Protein AF-A0A2K4HQ45-F1 (afdb_monomer_lite)

Sequence (87 aa):
GTFVVLGLMIFAEYAKLDEVESYFHQNERVQDNKRFWKRNQWIDRQYRMLLISEFFSDSKRHVEAGIVTEAELASVPLALRRWMVWP

Structure (mmCIF, N/CA/C/O backbone):
data_AF-A0A2K4HQ45-F1
#
_entry.id   AF-A0A2K4HQ45-F1
#
loop_
_atom_site.group_PDB
_atom_site.id
_atom_site.type_symbol
_atom_site.label_atom_id
_atom_site.label_alt_id
_atom_site.label_comp_id
_atom_site.label_asym_id
_atom_site.label_entity_id
_atom_site.label_seq_id
_atom_site.pdbx_PDB_ins_code
_atom_site.Cartn_x
_atom_site.Cartn_y
_atom_site.Cartn_z
_atom_site.occupancy
_atom_site.B_iso_or_equiv
_atom_site.auth_seq_id
_atom_site.auth_comp_id
_atom_site.auth_asym_id
_atom_site.auth_atom_id
_atom_site.pdbx_PDB_model_num
ATOM 1 N N . GLY A 1 1 ? 23.417 -4.137 -20.283 1.00 60.25 1 GLY A N 1
ATOM 2 C CA . GLY A 1 1 ? 22.915 -5.218 -19.413 1.00 60.25 1 GLY A CA 1
ATOM 3 C C . GLY A 1 1 ? 22.394 -4.676 -18.097 1.00 60.25 1 GLY A C 1
ATOM 4 O O . GLY A 1 1 ? 21.189 -4.583 -17.925 1.00 60.25 1 GLY A O 1
ATOM 5 N N . THR A 1 2 ? 23.284 -4.254 -17.199 1.00 72.38 2 THR A N 1
ATOM 6 C CA . THR A 1 2 ? 22.974 -3.893 -15.801 1.00 72.38 2 THR A CA 1
ATOM 7 C C . THR A 1 2 ? 21.915 -2.800 -15.637 1.00 72.38 2 THR A C 1
ATOM 9 O O . THR A 1 2 ? 21.005 -2.968 -14.838 1.00 72.38 2 THR A O 1
ATOM 12 N N . PHE A 1 3 ? 21.954 -1.731 -16.442 1.00 66.38 3 PHE A N 1
ATOM 13 C CA . PHE A 1 3 ? 20.946 -0.657 -16.396 1.00 66.38 3 PHE A CA 1
ATOM 14 C C . PHE A 1 3 ? 19.535 -1.112 -16.799 1.00 66.38 3 PHE A C 1
ATOM 16 O O . PHE A 1 3 ? 18.556 -0.596 -16.273 1.00 66.38 3 PHE A O 1
ATOM 23 N N . VAL A 1 4 ? 19.426 -2.104 -17.690 1.00 76.00 4 VAL A N 1
ATOM 24 C CA . VAL A 1 4 ? 18.131 -2.677 -18.093 1.00 76.00 4 VAL A CA 1
ATOM 25 C C . VAL A 1 4 ? 17.553 -3.507 -16.948 1.00 76.00 4 VAL A C 1
ATOM 27 O O . VAL A 1 4 ? 16.382 -3.365 -16.621 1.00 76.00 4 VAL A O 1
ATOM 30 N N . VAL A 1 5 ? 18.387 -4.314 -16.284 1.00 77.06 5 VAL A N 1
ATOM 31 C CA . VAL A 1 5 ? 17.978 -5.108 -15.112 1.00 77.06 5 VAL A CA 1
ATOM 32 C C . VAL A 1 5 ? 17.563 -4.202 -13.949 1.00 77.06 5 VAL A C 1
ATOM 34 O O . VAL A 1 5 ? 16.527 -4.435 -13.334 1.00 77.06 5 VAL A O 1
ATOM 37 N N . LEU A 1 6 ? 18.323 -3.134 -13.685 1.00 73.50 6 LEU A N 1
ATOM 38 C CA . LEU A 1 6 ? 17.992 -2.145 -12.655 1.00 73.50 6 LEU A CA 1
ATOM 39 C C . LEU A 1 6 ? 16.674 -1.423 -12.960 1.00 73.50 6 LEU A C 1
ATOM 41 O O . LEU A 1 6 ? 15.835 -1.280 -12.075 1.00 73.50 6 LEU A O 1
ATOM 45 N N . GLY A 1 7 ? 16.463 -1.023 -14.217 1.00 73.69 7 GLY A N 1
ATOM 46 C CA . GLY A 1 7 ? 15.205 -0.423 -14.658 1.00 73.69 7 GLY A CA 1
ATOM 47 C C . GLY A 1 7 ? 14.009 -1.362 -14.476 1.00 73.69 7 GLY A C 1
ATOM 48 O O . GLY A 1 7 ? 12.968 -0.928 -13.992 1.00 73.69 7 GLY A O 1
ATOM 49 N N . LEU A 1 8 ? 14.167 -2.653 -14.788 1.00 76.62 8 LEU A N 1
ATOM 50 C CA . LEU A 1 8 ? 13.123 -3.666 -14.600 1.00 76.62 8 LEU A CA 1
ATOM 51 C C . LEU A 1 8 ? 12.811 -3.930 -13.122 1.00 76.62 8 LEU A C 1
ATOM 53 O O . LEU A 1 8 ? 11.644 -4.086 -12.779 1.00 76.62 8 LEU A O 1
ATOM 57 N N . MET A 1 9 ? 13.819 -3.945 -12.246 1.00 75.06 9 MET A N 1
ATOM 58 C CA . MET A 1 9 ? 13.620 -4.084 -10.795 1.00 75.06 9 MET A CA 1
ATOM 59 C C . MET A 1 9 ? 12.825 -2.900 -10.236 1.00 75.06 9 MET A C 1
ATOM 61 O O . MET A 1 9 ? 11.808 -3.096 -9.577 1.00 75.06 9 MET A O 1
ATOM 65 N N . ILE A 1 10 ? 13.221 -1.673 -10.593 1.00 73.44 10 ILE A N 1
ATOM 66 C CA . ILE A 1 10 ? 12.509 -0.450 -10.198 1.00 73.44 10 ILE A CA 1
ATOM 67 C C . ILE A 1 10 ? 11.072 -0.457 -10.735 1.00 73.44 10 ILE A C 1
ATOM 69 O O . ILE A 1 10 ? 10.145 -0.071 -10.025 1.00 73.44 10 ILE A O 1
ATOM 73 N N . PHE A 1 11 ? 10.870 -0.909 -11.975 1.00 75.00 11 PHE A N 1
ATOM 74 C CA . PHE A 1 11 ? 9.542 -1.018 -12.574 1.00 75.00 11 PHE A CA 1
ATOM 75 C C . PHE A 1 11 ? 8.675 -2.078 -11.881 1.00 75.00 11 PHE A C 1
ATOM 77 O O . PHE A 1 11 ? 7.499 -1.841 -11.627 1.00 75.00 11 PHE A O 1
ATOM 84 N N . ALA A 1 12 ? 9.248 -3.229 -11.527 1.00 79.56 12 ALA A N 1
ATOM 85 C CA . ALA A 1 12 ? 8.540 -4.274 -10.797 1.00 79.56 12 ALA A CA 1
ATOM 86 C C . ALA A 1 12 ? 8.138 -3.810 -9.389 1.00 79.56 12 ALA A C 1
ATOM 88 O O . ALA A 1 12 ? 7.028 -4.087 -8.945 1.00 79.56 12 ALA A O 1
ATOM 89 N N . GLU A 1 13 ? 9.005 -3.071 -8.696 1.00 80.25 13 GLU A N 1
ATOM 90 C CA . GLU A 1 13 ? 8.668 -2.439 -7.417 1.00 80.25 13 GLU A CA 1
ATOM 91 C C . GLU A 1 13 ? 7.572 -1.379 -7.576 1.00 80.25 13 GLU A C 1
ATOM 93 O O . GLU A 1 13 ? 6.698 -1.278 -6.719 1.00 80.25 13 GLU A O 1
ATOM 98 N N . TYR A 1 14 ? 7.582 -0.617 -8.676 1.00 74.75 14 TYR A N 1
ATOM 99 C CA . TYR A 1 14 ? 6.529 0.351 -8.990 1.00 74.75 14 TYR A CA 1
ATOM 100 C C . TYR A 1 14 ? 5.176 -0.331 -9.205 1.00 74.75 14 TYR A C 1
ATOM 102 O O . TYR A 1 14 ? 4.190 0.069 -8.597 1.00 74.75 14 TYR A O 1
ATOM 110 N N . ALA A 1 15 ? 5.141 -1.398 -10.005 1.00 81.19 15 ALA A N 1
ATOM 111 C CA . ALA A 1 15 ? 3.922 -2.161 -10.252 1.00 81.19 15 ALA A CA 1
ATOM 112 C C . ALA A 1 15 ? 3.373 -2.799 -8.966 1.00 81.19 15 ALA A C 1
ATOM 114 O O . ALA A 1 15 ? 2.175 -2.735 -8.719 1.00 81.19 15 ALA A O 1
ATOM 115 N N . LYS A 1 16 ? 4.246 -3.350 -8.110 1.00 84.06 16 LYS A N 1
ATOM 116 C CA . LYS A 1 16 ? 3.844 -3.888 -6.800 1.00 84.06 16 LYS A CA 1
ATOM 117 C C . LYS A 1 16 ? 3.270 -2.814 -5.883 1.00 84.06 16 LYS A C 1
ATOM 119 O O . LYS A 1 16 ? 2.301 -3.072 -5.179 1.00 84.06 16 LYS A O 1
ATOM 124 N N . LEU A 1 17 ? 3.871 -1.625 -5.870 1.00 83.31 17 LEU A N 1
ATOM 125 C CA . LEU A 1 17 ? 3.386 -0.509 -5.064 1.00 83.31 17 LEU A CA 1
ATOM 126 C C . LEU A 1 17 ? 1.994 -0.058 -5.526 1.00 83.31 17 LEU A C 1
ATOM 128 O O . LEU A 1 17 ? 1.116 0.122 -4.690 1.00 83.31 17 LEU A O 1
ATOM 132 N N . ASP A 1 18 ? 1.797 0.078 -6.839 1.00 82.31 18 ASP A N 1
ATOM 133 C CA . ASP A 1 18 ? 0.516 0.462 -7.445 1.00 82.31 18 ASP A CA 1
ATOM 134 C C . ASP A 1 18 ? -0.564 -0.605 -7.199 1.00 82.31 18 ASP A C 1
ATOM 136 O O . ASP A 1 18 ? -1.705 -0.290 -6.863 1.00 82.31 18 ASP A O 1
ATOM 140 N N . GLU A 1 19 ? -0.183 -1.886 -7.251 1.00 85.50 19 GLU A N 1
ATOM 141 C CA . GLU A 1 19 ? -1.066 -2.996 -6.900 1.00 85.50 19 GLU A CA 1
ATOM 142 C C . GLU A 1 19 ? -1.508 -2.910 -5.434 1.00 85.50 19 GLU A C 1
ATOM 144 O O . GLU A 1 19 ? -2.702 -2.992 -5.156 1.00 85.50 19 GLU A O 1
ATOM 149 N N . VAL A 1 20 ? -0.586 -2.674 -4.492 1.00 83.81 20 VAL A N 1
ATOM 150 C CA . VAL A 1 20 ? -0.947 -2.489 -3.077 1.00 83.81 20 VAL A CA 1
ATOM 151 C C . VAL A 1 20 ? -1.837 -1.260 -2.885 1.00 83.81 20 VAL A C 1
ATOM 153 O O . VAL A 1 20 ? -2.847 -1.348 -2.191 1.00 83.81 20 VAL A O 1
ATOM 156 N N . GLU A 1 21 ? -1.498 -0.135 -3.518 1.00 82.00 21 GLU A N 1
ATOM 157 C CA . GLU A 1 21 ? -2.279 1.107 -3.460 1.00 82.00 21 GLU A CA 1
ATOM 158 C C . GLU A 1 21 ? -3.719 0.884 -3.959 1.00 82.00 21 GLU A C 1
ATOM 160 O O . GLU A 1 21 ? -4.662 1.444 -3.396 1.00 82.00 21 GLU A O 1
ATOM 16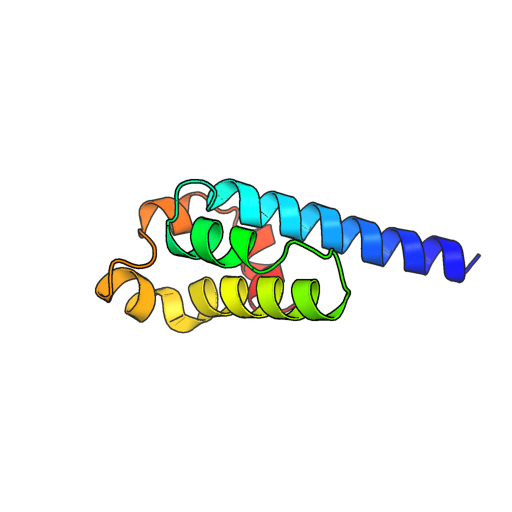5 N N . SER A 1 22 ? -3.914 0.008 -4.951 1.00 82.56 22 SER A N 1
ATOM 166 C CA . SER A 1 22 ? -5.239 -0.317 -5.489 1.00 82.56 22 SER A CA 1
ATOM 167 C C . SER A 1 22 ? -6.185 -0.952 -4.458 1.00 82.56 22 SER A C 1
ATOM 169 O O . SER A 1 22 ? -7.376 -0.632 -4.458 1.00 82.56 22 SER A O 1
ATOM 171 N N . TYR A 1 23 ? -5.671 -1.759 -3.519 1.00 82.50 23 TYR A N 1
ATOM 172 C CA . TYR A 1 23 ? -6.480 -2.338 -2.434 1.00 82.50 23 TYR A CA 1
ATOM 173 C C . TYR A 1 23 ? -6.949 -1.282 -1.427 1.00 82.50 23 TYR A C 1
ATOM 175 O O . TYR A 1 23 ? -7.971 -1.466 -0.772 1.00 82.50 23 TYR A O 1
ATOM 183 N N . PHE A 1 24 ? -6.245 -0.152 -1.342 1.00 79.38 24 PHE A N 1
ATOM 184 C CA . PHE A 1 24 ? -6.599 0.978 -0.483 1.00 79.38 24 PHE A CA 1
ATOM 185 C C . PHE A 1 24 ? -7.264 2.126 -1.255 1.00 79.38 24 PHE A C 1
ATOM 187 O O . PHE A 1 24 ? -7.357 3.240 -0.746 1.00 79.38 24 PHE A O 1
ATOM 194 N N . HIS A 1 25 ? -7.761 1.892 -2.475 1.00 72.88 25 HIS A N 1
ATOM 195 C CA . HIS A 1 25 ? -8.381 2.947 -3.284 1.00 72.88 25 HIS A CA 1
ATOM 196 C C . HIS A 1 25 ? -9.610 3.586 -2.610 1.00 72.88 25 HIS A C 1
ATOM 198 O O . HIS A 1 25 ? -9.928 4.742 -2.886 1.00 72.88 25 HIS A O 1
ATOM 204 N N . GLN A 1 26 ? -10.316 2.853 -1.747 1.00 71.50 26 GLN A N 1
ATOM 205 C CA . GLN A 1 26 ? -11.475 3.359 -0.999 1.00 71.50 26 GLN A CA 1
ATOM 206 C C . GLN A 1 26 ? -11.087 4.118 0.278 1.00 71.50 26 GLN A C 1
ATOM 208 O O . GLN A 1 26 ? -11.937 4.766 0.882 1.00 71.50 26 GLN A O 1
ATOM 213 N N . ASN A 1 27 ? -9.812 4.082 0.664 1.00 76.56 27 ASN A N 1
ATOM 214 C CA . ASN A 1 27 ? -9.338 4.678 1.896 1.00 76.56 27 ASN A CA 1
ATOM 215 C C . ASN A 1 27 ? -9.109 6.189 1.728 1.00 76.56 27 ASN A C 1
ATOM 217 O O . ASN A 1 27 ? -8.313 6.621 0.885 1.00 76.56 27 ASN A O 1
ATOM 221 N N . GLU A 1 28 ? -9.771 6.997 2.561 1.00 74.88 28 GLU A N 1
ATOM 222 C CA . GLU A 1 28 ? -9.700 8.463 2.500 1.00 74.88 28 GLU A CA 1
ATOM 223 C C . GLU A 1 28 ? -8.269 8.989 2.650 1.00 74.88 28 GLU A C 1
ATOM 225 O O . GLU A 1 28 ? -7.888 9.925 1.953 1.00 74.88 28 GLU A O 1
ATOM 230 N N . ARG A 1 29 ? -7.416 8.356 3.469 1.00 72.81 29 ARG A N 1
ATOM 231 C CA . ARG A 1 29 ? -6.024 8.8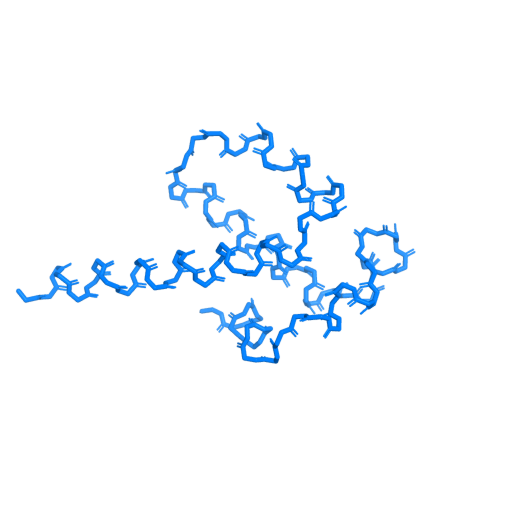05 3.639 1.00 72.81 29 ARG A CA 1
ATOM 232 C C . ARG A 1 29 ? -5.146 8.537 2.431 1.00 72.81 29 ARG A C 1
ATOM 234 O O . ARG A 1 29 ? -4.235 9.321 2.159 1.00 72.81 29 ARG A O 1
ATOM 241 N N . VAL A 1 30 ? -5.387 7.445 1.714 1.00 73.38 30 VAL A N 1
ATOM 242 C CA . VAL A 1 30 ? -4.651 7.148 0.479 1.00 73.38 30 VAL A CA 1
ATOM 243 C C . VAL A 1 30 ? -5.121 8.082 -0.635 1.00 73.38 30 VAL A C 1
ATOM 245 O O . VAL A 1 30 ? -4.292 8.654 -1.339 1.00 73.38 30 VAL A O 1
ATOM 248 N N . GLN A 1 31 ? -6.430 8.336 -0.727 1.00 74.50 31 GLN A N 1
ATOM 249 C CA . GLN A 1 31 ? -7.023 9.317 -1.645 1.00 74.50 31 GLN A CA 1
ATOM 250 C C . GLN A 1 31 ? -6.525 10.753 -1.388 1.00 74.50 31 GLN A C 1
ATOM 252 O O . GLN A 1 31 ? -6.115 11.442 -2.328 1.00 74.50 31 GLN A O 1
ATOM 257 N N . ASP A 1 32 ? -6.493 11.194 -0.129 1.00 73.81 32 ASP A N 1
ATOM 258 C CA . ASP A 1 32 ? -6.018 12.528 0.251 1.00 73.81 32 ASP A CA 1
ATOM 259 C C . ASP A 1 32 ? -4.532 12.706 -0.061 1.00 73.81 32 ASP A C 1
ATOM 261 O O . ASP A 1 32 ? -4.128 13.712 -0.654 1.00 73.81 32 ASP A O 1
ATOM 265 N N . ASN A 1 33 ? -3.707 11.703 0.247 1.00 70.38 33 ASN A N 1
ATOM 266 C CA . ASN A 1 33 ? -2.288 11.733 -0.096 1.00 70.38 33 ASN A CA 1
ATOM 267 C C . ASN A 1 33 ? -2.052 11.692 -1.615 1.00 70.38 33 ASN A C 1
ATOM 269 O O . ASN A 1 33 ? -1.165 12.381 -2.127 1.00 70.38 33 ASN A O 1
ATOM 273 N N . LYS A 1 34 ? -2.895 10.984 -2.377 1.00 68.00 34 LYS A N 1
ATOM 274 C CA . LYS A 1 34 ? -2.833 10.947 -3.847 1.00 68.00 34 LYS A CA 1
ATOM 275 C C . LYS A 1 34 ? -3.007 12.331 -4.477 1.00 68.00 34 LYS A C 1
ATOM 277 O O . LYS A 1 34 ? -2.397 12.613 -5.511 1.00 68.00 34 LYS A O 1
ATOM 282 N N . ARG A 1 35 ? -3.777 13.230 -3.848 1.00 66.81 35 ARG A N 1
ATOM 283 C CA . ARG A 1 35 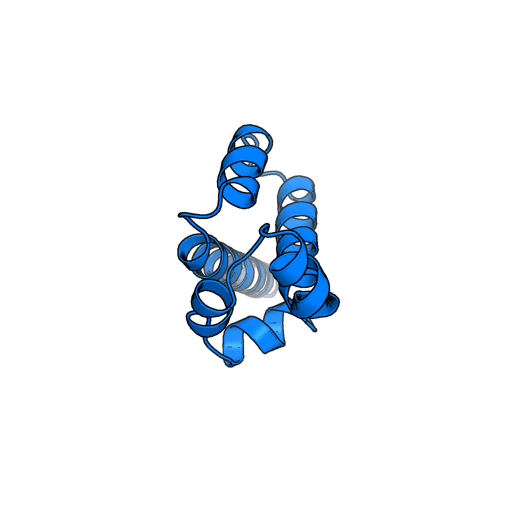? -3.919 14.631 -4.288 1.00 66.81 35 ARG A CA 1
ATOM 284 C C . ARG A 1 35 ? -2.618 15.424 -4.138 1.00 66.81 35 ARG A C 1
ATOM 286 O O . ARG A 1 35 ? -2.344 16.285 -4.978 1.00 66.81 35 ARG A O 1
ATOM 293 N N . PHE A 1 36 ? -1.828 15.125 -3.108 1.00 63.56 36 PHE A N 1
ATOM 294 C CA . PHE A 1 36 ? -0.531 15.755 -2.861 1.00 63.56 36 PHE A CA 1
ATOM 295 C C . PHE A 1 36 ? 0.573 15.214 -3.781 1.00 63.56 36 PHE A C 1
ATOM 297 O O . PHE A 1 36 ? 1.413 15.982 -4.243 1.00 63.56 36 PHE A O 1
ATOM 304 N N . TRP A 1 37 ? 0.530 13.931 -4.144 1.00 65.75 37 TRP A N 1
ATOM 305 C CA . TRP A 1 37 ? 1.597 13.240 -4.887 1.00 65.75 37 TRP A CA 1
ATOM 306 C C . TRP A 1 37 ? 1.507 13.346 -6.418 1.00 65.75 37 TRP A C 1
ATOM 308 O O . TRP A 1 37 ? 1.816 12.403 -7.152 1.00 65.75 37 TRP A O 1
ATOM 318 N N . LYS A 1 38 ? 1.048 14.495 -6.930 1.00 60.53 38 LYS A N 1
ATOM 319 C CA . LYS A 1 38 ? 0.776 14.720 -8.365 1.00 60.53 38 LYS A CA 1
ATOM 320 C C . LYS A 1 38 ? 2.020 14.741 -9.260 1.00 60.53 38 LYS A C 1
ATOM 322 O O . LYS A 1 38 ? 1.884 14.733 -10.483 1.00 60.53 38 LYS A O 1
ATOM 327 N N . ARG A 1 39 ? 3.225 14.789 -8.694 1.00 57.75 39 ARG A N 1
ATOM 328 C CA . ARG A 1 39 ? 4.478 14.749 -9.450 1.00 57.75 39 ARG A CA 1
ATOM 329 C C . ARG A 1 39 ? 5.184 13.466 -9.079 1.00 57.75 39 ARG A C 1
ATOM 331 O O . ARG A 1 39 ? 5.889 13.482 -8.096 1.00 57.75 39 ARG A O 1
ATOM 338 N N . ASN A 1 40 ? 5.005 12.417 -9.885 1.00 61.91 40 ASN A N 1
ATOM 339 C CA . ASN A 1 40 ? 5.623 11.080 -9.832 1.00 61.91 40 ASN A CA 1
ATOM 340 C C . ASN A 1 40 ? 7.168 11.093 -9.647 1.00 61.91 40 ASN A C 1
ATOM 342 O O . ASN A 1 40 ? 7.922 10.639 -10.505 1.00 61.91 40 ASN A O 1
ATOM 346 N N . GLN A 1 41 ? 7.647 11.694 -8.562 1.00 71.44 41 GLN A N 1
ATOM 347 C CA . GLN A 1 41 ? 9.031 11.887 -8.180 1.00 71.44 41 GLN A CA 1
ATOM 348 C C . GLN A 1 41 ? 9.442 10.722 -7.295 1.00 71.44 41 GLN A C 1
ATOM 350 O O . GLN A 1 41 ? 8.641 10.119 -6.583 1.00 71.44 41 GLN A O 1
ATOM 355 N N . TRP A 1 42 ? 10.735 10.422 -7.319 1.00 70.44 42 TRP A N 1
ATOM 356 C CA . TRP A 1 42 ? 11.304 9.355 -6.506 1.00 70.44 42 TRP A CA 1
ATOM 357 C C . TRP A 1 42 ? 11.053 9.558 -4.999 1.00 70.44 42 TRP A C 1
ATOM 359 O O . TRP A 1 42 ? 10.877 8.584 -4.276 1.00 70.44 42 TRP A O 1
ATOM 369 N N . ILE A 1 43 ? 10.959 10.811 -4.539 1.00 73.56 43 ILE A N 1
ATOM 370 C CA . ILE A 1 43 ? 10.634 11.152 -3.146 1.00 73.56 43 ILE A CA 1
ATOM 371 C C . ILE A 1 43 ? 9.185 10.784 -2.817 1.00 73.56 43 ILE A C 1
ATOM 373 O O . ILE A 1 43 ? 8.953 10.081 -1.837 1.00 73.56 43 ILE A O 1
ATOM 377 N N . ASP A 1 44 ? 8.225 11.173 -3.661 1.00 76.19 44 ASP A N 1
ATOM 378 C CA . ASP A 1 44 ? 6.812 10.813 -3.488 1.00 76.19 44 ASP A CA 1
ATOM 379 C C . ASP A 1 44 ? 6.656 9.297 -3.355 1.00 76.19 44 ASP A C 1
ATOM 381 O O . ASP A 1 44 ? 5.959 8.832 -2.459 1.00 76.19 44 ASP A O 1
ATOM 385 N N . ARG A 1 45 ? 7.384 8.522 -4.174 1.00 76.25 45 ARG A N 1
ATOM 386 C CA . ARG A 1 45 ? 7.424 7.054 -4.092 1.00 76.25 45 ARG A CA 1
ATOM 387 C C . ARG A 1 45 ? 7.845 6.555 -2.708 1.00 76.25 45 ARG A C 1
ATOM 389 O O . ARG A 1 45 ? 7.178 5.676 -2.167 1.00 76.25 45 ARG A O 1
ATOM 396 N N . GLN A 1 46 ? 8.938 7.083 -2.154 1.00 75.50 46 GLN A N 1
ATOM 397 C CA . GLN A 1 46 ? 9.417 6.678 -0.827 1.00 75.50 46 GLN A CA 1
ATOM 398 C C . GLN A 1 46 ? 8.378 6.991 0.253 1.00 75.50 46 GLN A C 1
ATOM 400 O O . GLN A 1 46 ? 8.115 6.150 1.107 1.00 75.50 46 GLN A O 1
ATOM 405 N N . TYR A 1 47 ? 7.718 8.149 0.166 1.00 78.38 47 TYR A N 1
ATOM 406 C CA . TYR A 1 47 ? 6.642 8.508 1.090 1.00 78.38 47 TYR A CA 1
ATOM 407 C C . TYR A 1 47 ? 5.418 7.597 0.966 1.00 78.38 47 TYR A C 1
ATOM 409 O O . TYR A 1 47 ? 4.884 7.188 1.994 1.00 78.38 47 TYR A O 1
ATOM 417 N N . ARG A 1 48 ? 4.991 7.226 -0.253 1.00 81.12 48 ARG A N 1
ATOM 418 C CA . ARG A 1 48 ? 3.873 6.276 -0.440 1.00 81.12 48 ARG A CA 1
ATOM 419 C C . ARG A 1 48 ? 4.175 4.934 0.202 1.00 81.12 48 ARG A C 1
ATOM 421 O O . ARG A 1 48 ? 3.344 4.365 0.901 1.00 81.12 48 ARG A O 1
ATOM 428 N N . MET A 1 49 ? 5.382 4.446 -0.050 1.00 81.12 49 MET A N 1
ATOM 429 C CA . MET A 1 49 ? 5.847 3.162 0.439 1.00 81.12 49 MET A CA 1
ATOM 430 C C . MET A 1 49 ? 5.950 3.145 1.962 1.00 81.12 49 MET A C 1
ATOM 432 O O . MET A 1 49 ? 5.462 2.214 2.592 1.00 81.12 49 MET A O 1
ATOM 436 N N . LEU A 1 50 ? 6.501 4.208 2.552 1.00 82.44 50 LEU A N 1
ATOM 437 C CA . LEU A 1 50 ? 6.593 4.370 3.999 1.00 82.44 50 LEU A CA 1
ATOM 438 C C . LEU A 1 50 ? 5.209 4.457 4.655 1.00 82.44 50 LEU A C 1
ATOM 440 O O . LEU A 1 50 ? 4.965 3.755 5.629 1.00 82.44 50 LEU A O 1
ATOM 444 N N . LEU A 1 51 ? 4.289 5.241 4.088 1.00 83.06 51 LEU A N 1
ATOM 445 C CA . LEU A 1 51 ? 2.927 5.388 4.608 1.00 83.06 51 LEU A CA 1
ATOM 446 C C . LEU A 1 51 ? 2.157 4.061 4.589 1.00 83.06 51 LEU A C 1
ATOM 448 O O . LEU A 1 51 ? 1.524 3.688 5.572 1.00 83.06 51 LEU A O 1
ATOM 452 N N . ILE A 1 52 ? 2.234 3.316 3.484 1.00 82.81 52 ILE A N 1
ATOM 453 C CA . ILE A 1 52 ? 1.575 2.010 3.402 1.00 82.81 52 ILE A CA 1
ATOM 454 C C . ILE A 1 52 ? 2.276 0.978 4.306 1.00 82.81 52 ILE A C 1
ATOM 456 O O . ILE A 1 52 ? 1.608 0.159 4.932 1.00 82.81 52 ILE A O 1
ATOM 460 N N . SER A 1 53 ? 3.606 1.022 4.426 1.00 82.06 53 SER A N 1
ATOM 461 C CA . SER A 1 53 ? 4.358 0.175 5.365 1.00 82.06 53 SER A CA 1
ATOM 462 C C . SER A 1 53 ? 3.951 0.432 6.822 1.00 82.06 53 SER A C 1
ATOM 464 O O . SER A 1 53 ? 3.810 -0.515 7.602 1.00 82.06 53 SER A O 1
ATOM 466 N N . GLU A 1 54 ? 3.678 1.690 7.180 1.00 83.56 54 GLU A N 1
ATOM 467 C CA . GLU A 1 54 ? 3.182 2.093 8.500 1.00 83.56 54 GLU A CA 1
ATOM 468 C C . GLU A 1 54 ? 1.823 1.448 8.805 1.00 83.56 54 GLU A C 1
ATOM 470 O O . GLU A 1 54 ? 1.640 0.887 9.886 1.00 83.56 54 GLU A O 1
ATOM 475 N N . PHE A 1 55 ? 0.918 1.377 7.819 1.00 80.69 55 PHE A N 1
ATOM 476 C CA . PHE A 1 55 ? -0.360 0.671 7.969 1.00 80.69 55 PHE A CA 1
ATOM 477 C C . PHE A 1 55 ? -0.204 -0.813 8.297 1.00 80.69 55 PHE A C 1
ATOM 479 O O . PHE A 1 55 ? -1.038 -1.365 9.011 1.00 80.69 55 PHE A O 1
ATOM 486 N N . PHE A 1 56 ? 0.841 -1.477 7.800 1.00 79.62 56 PHE A N 1
ATOM 487 C CA . PHE A 1 56 ? 1.095 -2.881 8.132 1.00 79.62 56 PHE A CA 1
ATOM 488 C C . PHE A 1 56 ? 1.849 -3.047 9.450 1.00 79.62 56 PHE A C 1
ATOM 490 O O . PHE A 1 56 ? 1.545 -3.968 10.210 1.00 79.62 56 PHE A O 1
ATOM 497 N N . SER A 1 57 ? 2.797 -2.155 9.734 1.00 80.88 57 SER A N 1
ATOM 498 C CA . SER A 1 57 ? 3.637 -2.206 10.933 1.00 80.88 57 SER A CA 1
ATOM 499 C C . SER A 1 57 ? 2.853 -1.856 12.197 1.00 80.88 57 SER A C 1
ATOM 501 O O . SER A 1 57 ? 2.934 -2.579 13.186 1.00 80.88 57 SER A O 1
ATOM 503 N N . ASP A 1 58 ? 2.035 -0.804 12.139 1.00 81.44 58 ASP A N 1
ATOM 504 C CA . ASP A 1 58 ? 1.223 -0.295 13.251 1.00 81.44 58 ASP A CA 1
ATOM 505 C C . ASP A 1 58 ? -0.285 -0.489 12.983 1.00 81.44 58 ASP A C 1
ATOM 507 O O . ASP A 1 58 ? -1.140 0.292 13.411 1.00 81.44 58 ASP A O 1
ATOM 511 N N . SER A 1 59 ? -0.630 -1.579 12.282 1.00 77.62 59 SER A N 1
ATOM 512 C CA . SER A 1 59 ? -2.001 -1.918 11.856 1.00 77.62 59 SER A CA 1
ATOM 513 C C . SER A 1 59 ? -3.049 -1.766 12.954 1.00 77.62 59 SER A C 1
ATOM 515 O O . SER A 1 59 ? -4.099 -1.173 12.724 1.00 77.62 59 SER A O 1
ATOM 517 N N . LYS A 1 60 ? -2.745 -2.217 14.174 1.00 78.56 60 LYS A N 1
ATOM 518 C CA . LYS A 1 60 ? -3.656 -2.126 15.319 1.00 78.56 60 LYS A CA 1
ATOM 519 C C . LYS A 1 60 ? -4.052 -0.681 15.647 1.00 78.56 60 LYS A C 1
ATOM 521 O O . LYS A 1 60 ? -5.227 -0.408 15.863 1.00 78.56 60 LYS A O 1
ATOM 526 N N . ARG A 1 61 ? -3.096 0.253 15.631 1.00 81.25 61 ARG A N 1
ATOM 527 C CA . ARG A 1 61 ? -3.356 1.677 15.898 1.00 81.25 61 ARG A CA 1
ATOM 528 C C . ARG A 1 61 ? -4.150 2.327 14.773 1.00 81.25 61 ARG A C 1
ATOM 530 O O . ARG A 1 61 ? -5.026 3.143 15.040 1.00 81.25 61 ARG A O 1
ATOM 537 N N . HIS A 1 62 ? -3.860 1.968 13.524 1.00 78.62 62 HIS A N 1
ATOM 538 C CA . HIS A 1 62 ? -4.578 2.510 12.370 1.00 78.62 62 HIS A CA 1
ATOM 539 C C . HIS A 1 62 ? -6.017 1.995 12.272 1.00 78.62 62 HIS A C 1
ATOM 541 O O . HIS A 1 62 ? -6.896 2.755 11.871 1.00 78.62 62 HIS A O 1
ATOM 547 N N . VAL A 1 63 ? -6.264 0.754 12.696 1.00 80.75 63 VAL A N 1
ATOM 548 C CA . VAL A 1 63 ? -7.611 0.188 12.836 1.00 80.75 63 VAL A CA 1
ATOM 549 C C . VAL A 1 63 ? -8.379 0.869 13.964 1.00 80.75 63 VAL A C 1
ATOM 551 O O . VAL A 1 63 ? -9.501 1.321 13.749 1.00 80.75 63 VAL A O 1
ATOM 554 N N . GLU A 1 64 ? -7.770 1.021 15.143 1.00 77.94 64 GLU A N 1
ATOM 555 C CA . GLU A 1 64 ? -8.389 1.714 16.284 1.00 77.94 64 GLU A CA 1
ATOM 556 C C . GLU A 1 64 ? -8.698 3.190 15.979 1.00 77.94 64 GLU A C 1
ATOM 558 O O . GLU A 1 64 ? -9.715 3.719 16.422 1.00 77.94 64 GLU A O 1
ATOM 563 N N . ALA A 1 65 ? -7.857 3.850 15.179 1.00 78.81 65 ALA A N 1
ATOM 564 C CA . ALA A 1 65 ? -8.067 5.224 14.731 1.00 78.81 65 ALA A CA 1
ATOM 565 C C . ALA A 1 65 ? -9.088 5.360 13.582 1.00 78.81 65 ALA A C 1
ATOM 567 O O . ALA A 1 65 ? -9.336 6.479 13.132 1.00 78.81 65 ALA A O 1
ATOM 568 N N . GLY A 1 66 ? -9.647 4.253 13.075 1.00 76.50 66 GLY A N 1
ATOM 569 C CA . GLY A 1 66 ? -10.565 4.251 11.931 1.00 76.50 66 GLY A CA 1
ATOM 570 C C . GLY A 1 66 ? -9.913 4.680 10.613 1.00 76.50 66 GLY A C 1
ATOM 571 O O . GLY A 1 66 ? -10.610 5.049 9.675 1.00 76.50 66 GLY A O 1
ATOM 572 N N . ILE A 1 67 ? -8.578 4.660 10.547 1.00 74.94 67 ILE A N 1
ATOM 573 C CA . ILE A 1 67 ? -7.807 5.070 9.369 1.00 74.94 67 ILE A CA 1
ATOM 574 C C . ILE A 1 67 ? -7.803 3.957 8.327 1.00 74.94 67 ILE A C 1
ATOM 576 O O . ILE A 1 67 ? -7.861 4.249 7.142 1.00 74.94 67 ILE A O 1
ATOM 580 N N . VAL A 1 68 ? -7.710 2.696 8.750 1.00 74.88 68 VAL A N 1
ATOM 581 C CA . VAL A 1 68 ? -7.737 1.520 7.869 1.00 74.88 68 VAL A CA 1
ATOM 582 C C . VAL A 1 68 ? -8.634 0.472 8.503 1.00 74.88 68 VAL A C 1
ATOM 584 O O . VAL A 1 68 ? -8.575 0.268 9.710 1.00 74.88 68 VAL A O 1
ATOM 587 N N . THR A 1 69 ? -9.455 -0.217 7.721 1.00 79.81 69 THR A N 1
ATOM 588 C CA . THR A 1 69 ? -10.272 -1.313 8.261 1.00 79.81 69 THR A CA 1
ATOM 589 C C . THR A 1 69 ? -9.503 -2.635 8.275 1.00 79.81 69 THR A C 1
ATOM 591 O O . THR A 1 69 ? -8.665 -2.906 7.412 1.00 79.81 69 THR A O 1
ATOM 594 N N . GLU A 1 70 ? -9.814 -3.520 9.229 1.00 77.44 70 GLU A N 1
ATOM 595 C CA . GLU A 1 70 ? -9.232 -4.873 9.242 1.00 77.44 70 GLU A CA 1
ATOM 596 C C . GLU A 1 70 ? -9.554 -5.644 7.958 1.00 77.44 70 GLU A C 1
ATOM 598 O O . GLU A 1 70 ? -8.735 -6.435 7.501 1.00 77.44 70 GLU A O 1
ATOM 603 N N . ALA A 1 71 ? -10.715 -5.382 7.350 1.00 79.44 71 ALA A N 1
ATOM 604 C CA . ALA A 1 71 ? -11.129 -5.981 6.086 1.00 79.44 71 ALA A CA 1
ATOM 605 C C . ALA A 1 71 ? -10.264 -5.511 4.902 1.00 79.44 71 ALA A C 1
ATOM 607 O O . ALA A 1 71 ? -9.860 -6.332 4.079 1.00 79.44 71 ALA A O 1
ATOM 608 N N . GLU A 1 72 ? -9.923 -4.221 4.835 1.00 78.38 72 GLU A N 1
ATOM 609 C CA . GLU A 1 72 ? -8.993 -3.690 3.829 1.00 78.38 72 GLU A CA 1
ATOM 610 C C . GLU A 1 72 ? -7.604 -4.306 3.996 1.00 78.38 72 GLU A C 1
ATOM 612 O O . GLU A 1 72 ? -7.027 -4.797 3.026 1.00 78.38 72 GLU A O 1
ATOM 617 N N . LEU A 1 73 ? -7.090 -4.391 5.227 1.00 79.69 73 LEU A N 1
ATOM 618 C CA . LEU A 1 73 ? -5.823 -5.078 5.486 1.00 79.69 73 LEU A CA 1
ATOM 619 C C . LEU A 1 73 ? -5.912 -6.552 5.089 1.00 79.69 73 LEU A C 1
ATOM 621 O O . LEU A 1 73 ? -5.022 -7.038 4.392 1.00 79.69 73 LEU A O 1
ATOM 625 N N . ALA A 1 74 ? -6.992 -7.242 5.482 1.00 82.50 74 ALA A N 1
ATOM 626 C CA . ALA A 1 74 ? -7.282 -8.639 5.159 1.00 82.50 74 ALA A CA 1
ATOM 627 C C . ALA A 1 74 ? -7.272 -8.904 3.647 1.00 82.50 74 ALA A C 1
ATOM 629 O O . ALA A 1 74 ? -6.775 -9.950 3.229 1.00 82.50 74 ALA A O 1
ATOM 630 N N . SER A 1 75 ? -7.747 -7.9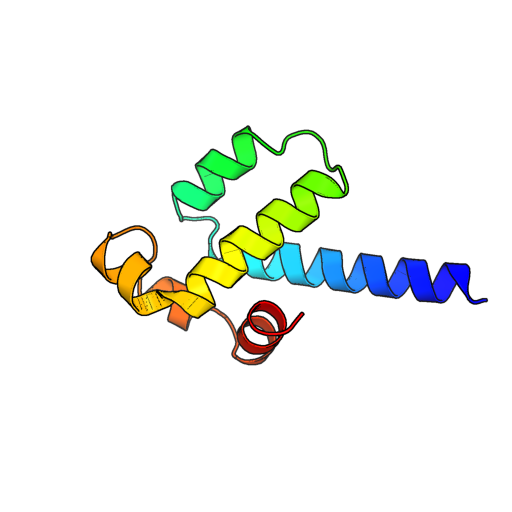44 2.848 1.00 83.12 75 SER A N 1
ATOM 631 C CA . SER A 1 75 ? -7.810 -8.039 1.387 1.00 83.12 75 SER A CA 1
ATOM 632 C C . SER A 1 75 ? -6.434 -8.082 0.713 1.00 83.12 75 SER A C 1
ATOM 634 O O . SER A 1 75 ? -6.305 -8.659 -0.366 1.00 83.12 75 SER A O 1
ATOM 636 N N . VAL A 1 76 ? -5.389 -7.547 1.360 1.00 83.25 76 VAL A N 1
ATOM 637 C CA . VAL A 1 76 ? -4.037 -7.521 0.791 1.00 83.25 76 VAL A CA 1
ATOM 638 C C . VAL A 1 76 ? -3.365 -8.896 0.921 1.00 83.25 76 VAL A C 1
ATOM 640 O O . VAL A 1 76 ? -3.206 -9.387 2.049 1.00 83.25 76 VAL A O 1
ATOM 643 N N . PRO A 1 77 ? -2.886 -9.495 -0.189 1.00 85.56 77 PRO A N 1
ATOM 644 C CA . PRO A 1 77 ? -2.152 -10.758 -0.187 1.00 85.56 77 PRO A CA 1
ATOM 645 C C . PRO A 1 77 ? -0.925 -10.752 0.735 1.00 85.56 77 PRO A C 1
ATOM 647 O O . PRO A 1 77 ? -0.143 -9.799 0.755 1.00 85.56 77 PRO A O 1
ATOM 650 N N . LEU A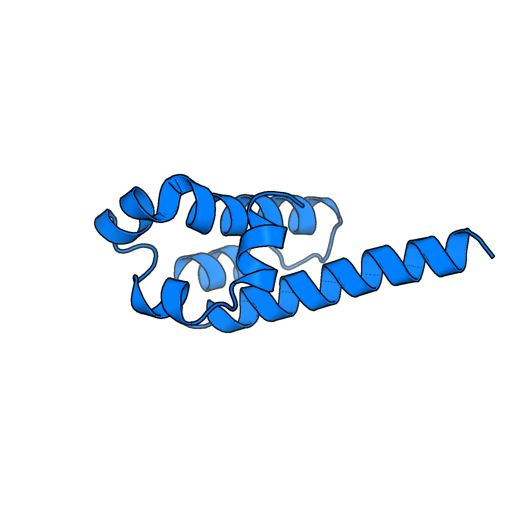 1 78 ? -0.680 -11.868 1.433 1.00 82.19 78 LEU A N 1
ATOM 651 C CA . LEU A 1 78 ? 0.453 -12.025 2.364 1.00 82.19 78 LEU A CA 1
ATOM 652 C C . LEU A 1 78 ? 1.821 -11.717 1.731 1.00 82.19 78 LEU A C 1
ATOM 654 O O . LEU A 1 78 ? 2.699 -11.178 2.404 1.00 82.19 78 LEU A O 1
ATOM 658 N N . ALA A 1 79 ? 2.003 -12.034 0.445 1.00 82.00 79 ALA A N 1
ATOM 659 C CA . ALA A 1 79 ? 3.239 -11.750 -0.282 1.00 82.00 79 ALA A CA 1
ATOM 660 C C . ALA A 1 79 ? 3.530 -10.241 -0.368 1.00 82.00 79 ALA A C 1
ATOM 662 O O . ALA A 1 79 ? 4.664 -9.818 -0.149 1.00 82.00 79 ALA A O 1
ATOM 663 N N . LEU A 1 80 ? 2.497 -9.434 -0.624 1.00 82.62 80 LEU A N 1
ATOM 664 C CA . LEU A 1 80 ? 2.604 -7.979 -0.699 1.00 82.62 80 LEU A CA 1
ATOM 665 C C . LEU A 1 80 ? 2.773 -7.354 0.686 1.00 82.62 80 LEU A C 1
ATOM 667 O O . LEU A 1 80 ? 3.593 -6.455 0.849 1.00 82.62 80 LEU A O 1
ATOM 671 N N . ARG A 1 81 ? 2.085 -7.884 1.707 1.00 81.50 81 ARG A N 1
ATOM 672 C CA . ARG A 1 81 ? 2.291 -7.439 3.097 1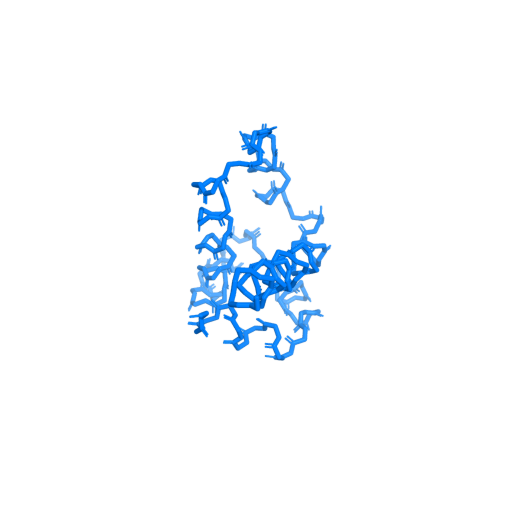.00 81.50 81 ARG A CA 1
ATOM 673 C C . ARG A 1 81 ? 3.729 -7.642 3.552 1.00 81.50 81 ARG A C 1
ATOM 675 O O . ARG A 1 81 ? 4.332 -6.742 4.123 1.00 81.50 81 ARG A O 1
ATOM 682 N N . ARG A 1 82 ? 4.294 -8.823 3.281 1.00 82.81 82 ARG A N 1
ATOM 683 C CA . ARG A 1 82 ? 5.672 -9.146 3.667 1.00 82.81 82 ARG A CA 1
ATOM 684 C C . ARG A 1 82 ? 6.683 -8.260 2.947 1.00 82.81 82 ARG A C 1
ATOM 686 O O . ARG A 1 82 ? 7.653 -7.844 3.565 1.00 82.81 82 ARG A O 1
ATOM 693 N N . TRP A 1 83 ? 6.426 -7.954 1.677 1.00 83.44 83 TRP A N 1
ATOM 694 C CA . TRP A 1 83 ? 7.224 -6.995 0.922 1.00 83.44 83 TRP A CA 1
ATOM 695 C C . TRP A 1 83 ? 7.117 -5.569 1.489 1.00 83.44 83 TRP A C 1
ATOM 697 O O . TRP A 1 83 ? 8.121 -4.886 1.570 1.00 83.44 83 TRP A O 1
ATOM 707 N N . MET A 1 84 ? 5.945 -5.130 1.959 1.00 80.38 84 MET A N 1
ATOM 708 C CA . MET A 1 84 ? 5.781 -3.793 2.554 1.00 80.38 84 MET A CA 1
ATOM 709 C C . MET A 1 84 ? 6.437 -3.634 3.931 1.00 80.38 84 MET A C 1
ATOM 711 O O . MET A 1 84 ? 6.935 -2.558 4.251 1.00 80.38 84 MET A O 1
ATOM 715 N N . VAL A 1 85 ? 6.440 -4.685 4.755 1.00 75.38 85 VAL A N 1
ATOM 716 C CA . VAL A 1 85 ? 7.092 -4.668 6.080 1.00 75.38 85 VAL A CA 1
ATOM 717 C C . VAL A 1 85 ? 8.617 -4.780 5.952 1.00 75.38 85 VAL A C 1
ATOM 719 O O . VAL A 1 85 ? 9.344 -4.286 6.810 1.00 75.38 85 VAL A O 1
ATOM 722 N N . TRP A 1 86 ? 9.108 -5.416 4.883 1.00 68.88 86 TRP A N 1
ATOM 723 C CA . TRP A 1 86 ? 10.538 -5.577 4.615 1.00 68.88 86 TRP A CA 1
ATOM 724 C C . TRP A 1 86 ? 10.868 -5.394 3.122 1.00 68.88 86 TRP A C 1
ATOM 726 O O . TRP A 1 86 ? 11.045 -6.389 2.407 1.00 68.88 86 TRP A O 1
ATOM 736 N N . PRO A 1 87 ? 10.891 -4.141 2.644 1.00 57.56 87 PRO A N 1
ATOM 737 C CA . PRO A 1 87 ? 11.104 -3.840 1.235 1.00 57.56 87 PRO A CA 1
ATOM 738 C C . PRO A 1 87 ? 12.553 -3.898 0.757 1.00 57.56 87 PRO A C 1
ATOM 740 O O . PRO A 1 87 ? 13.476 -3.649 1.566 1.00 57.56 87 PRO A O 1
#

Radius of gyration: 13.65 Å; chains: 1; bounding box: 34×28×36 Å

Foldseek 3Di:
DVVVVVVVVVVVVVVLLVVLLVLCVVFPVSVVLVVVLPDVDPVSVVVSLVVVLCCLVVVVVCCVVVRDPPVSVVPDDPVSSVVSVPD

pLDDT: mean 76.69, std 6.4, range [57.56, 85.56]

Secondary structure (DSSP, 8-state):
-HHHHHHHHHHHHHHHHHHHHHHTTT-HHHHHHHHH--S--HHHHHHHHHHHHHHHHTHHHHHHTTSS-HHHHHHS-HHHHHHHH--